Protein AF-X1GUX4-F1 (afdb_monomer_lite)

Sequence (163 aa):
MYIKELTLIINCQHIINDS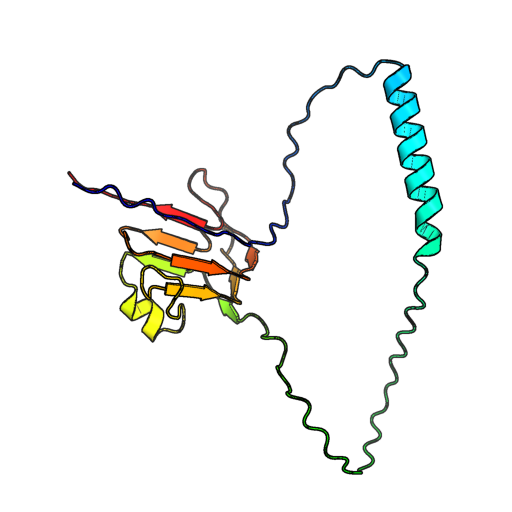FGETNMKSNATSKVIILIAFGILFALLPIISINLRVITSNSNQISDISDESNLDNKNPKISAVSRKIHIDNNWSAAKAAGICTGNGTYSEPYVIEDLVIDGGHSGSCILIENSTVFVKIENCTLVNSGSSSMDAGIKLSYAKDG

InterPro domains:
  IPR001611 Leucine-rich repeat [PS51450] (52-73)

Organism: NCBI:txid412755

pLDDT: mean 70.96, std 20.88, range [35.44, 95.81]

Structure (mmCIF, N/CA/C/O backbone):
data_AF-X1GUX4-F1
#
_entry.id   AF-X1GUX4-F1
#
loop_
_atom_site.group_PDB
_atom_site.id
_atom_site.type_symbol
_atom_site.label_atom_id
_atom_site.label_alt_id
_atom_site.label_comp_id
_atom_site.label_asym_id
_atom_site.label_entity_id
_atom_site.label_seq_id
_atom_site.pdbx_PDB_ins_code
_atom_site.Cartn_x
_atom_site.Cartn_y
_atom_site.Cartn_z
_atom_site.occupancy
_atom_site.B_iso_or_equiv
_atom_site.auth_seq_id
_atom_site.auth_comp_id
_atom_site.auth_asym_id
_atom_site.auth_atom_id
_atom_site.pdbx_PDB_model_num
ATOM 1 N N . MET A 1 1 ? -23.072 19.507 5.209 1.00 36.81 1 MET A N 1
ATOM 2 C CA . MET A 1 1 ? -22.305 18.782 4.174 1.00 36.81 1 MET A CA 1
ATOM 3 C C . MET A 1 1 ? -21.211 18.014 4.902 1.00 36.81 1 MET A C 1
ATOM 5 O O . MET A 1 1 ? -20.324 18.643 5.457 1.00 36.81 1 MET A O 1
ATOM 9 N N . TYR A 1 2 ? -21.384 16.701 5.077 1.00 35.44 2 TYR A N 1
ATOM 10 C CA . TYR A 1 2 ? -20.548 15.882 5.965 1.00 35.44 2 TYR A CA 1
ATOM 11 C C . TYR A 1 2 ? -19.174 15.624 5.336 1.00 35.44 2 TYR A C 1
ATOM 13 O O . TYR A 1 2 ? -19.088 14.984 4.291 1.00 35.44 2 TYR A O 1
ATOM 21 N N . ILE A 1 3 ? -18.113 16.100 5.987 1.00 38.28 3 ILE A N 1
ATOM 22 C CA . ILE A 1 3 ? -16.734 15.689 5.713 1.00 38.28 3 ILE A CA 1
ATOM 23 C C . ILE A 1 3 ? -16.572 14.312 6.370 1.00 38.28 3 ILE A C 1
ATOM 25 O O . ILE A 1 3 ? -16.546 14.216 7.594 1.00 38.28 3 ILE A O 1
ATOM 29 N N . LYS A 1 4 ? -16.573 13.236 5.576 1.00 36.88 4 LYS A N 1
ATOM 30 C CA . LYS A 1 4 ? -16.218 11.893 6.058 1.00 36.88 4 LYS A CA 1
ATOM 31 C C . LYS A 1 4 ? -14.705 11.744 5.958 1.00 36.88 4 LYS A C 1
ATOM 33 O O . LYS A 1 4 ? -14.152 11.855 4.868 1.00 36.88 4 LYS A O 1
ATOM 38 N N . GLU A 1 5 ? -14.063 11.540 7.101 1.00 37.09 5 GLU A N 1
ATOM 39 C CA . GLU A 1 5 ? -12.627 11.306 7.201 1.00 37.09 5 GLU A CA 1
ATOM 40 C C . GLU A 1 5 ? -12.214 10.010 6.493 1.00 37.09 5 GLU A C 1
ATOM 42 O O . GLU A 1 5 ? -12.870 8.974 6.617 1.00 37.09 5 GLU A O 1
ATOM 47 N N . LEU A 1 6 ? -11.117 10.082 5.738 1.00 37.88 6 LEU A N 1
ATOM 48 C CA . LEU A 1 6 ? -10.470 8.946 5.095 1.00 37.88 6 LEU A CA 1
ATOM 49 C C . LEU A 1 6 ? -9.502 8.316 6.110 1.00 37.88 6 LEU A C 1
ATOM 51 O O . LEU A 1 6 ? -8.402 8.821 6.317 1.00 37.88 6 LEU A O 1
ATOM 55 N N . THR A 1 7 ? -9.913 7.240 6.781 1.00 40.03 7 THR A N 1
ATOM 56 C CA . THR A 1 7 ? -9.057 6.524 7.742 1.00 40.03 7 THR A CA 1
ATOM 57 C C . THR A 1 7 ? -8.231 5.458 7.021 1.00 40.03 7 THR A C 1
ATOM 59 O O . THR A 1 7 ? -8.751 4.406 6.661 1.00 40.03 7 THR A O 1
ATOM 62 N N . LEU A 1 8 ? -6.939 5.717 6.812 1.00 43.03 8 LEU A N 1
ATOM 63 C CA . LEU A 1 8 ? -5.988 4.751 6.258 1.00 43.03 8 LEU A CA 1
ATOM 64 C C . LEU A 1 8 ? -5.308 3.982 7.405 1.00 43.03 8 LEU A C 1
ATOM 66 O O . LEU A 1 8 ? -4.600 4.579 8.213 1.00 43.03 8 LEU A O 1
ATOM 70 N N . ILE A 1 9 ? -5.508 2.664 7.478 1.00 45.44 9 ILE A N 1
ATOM 71 C CA . ILE A 1 9 ? -4.786 1.780 8.408 1.00 45.44 9 ILE A CA 1
ATOM 72 C C . ILE A 1 9 ? -3.614 1.175 7.632 1.00 45.44 9 ILE A C 1
ATOM 74 O O . ILE A 1 9 ? -3.797 0.236 6.863 1.00 45.44 9 ILE A O 1
ATOM 78 N N . ILE A 1 10 ? -2.419 1.751 7.784 1.00 47.22 10 ILE A N 1
ATOM 79 C CA . ILE A 1 10 ? -1.188 1.224 7.181 1.00 47.22 10 ILE A CA 1
ATOM 80 C C . ILE A 1 10 ? -0.549 0.259 8.182 1.00 47.22 10 ILE A C 1
ATOM 82 O O . ILE A 1 10 ? -0.003 0.698 9.191 1.00 47.22 10 ILE A O 1
ATOM 86 N N . ASN A 1 11 ? -0.568 -1.040 7.887 1.00 38.56 11 ASN A N 1
ATOM 87 C CA . ASN A 1 11 ? 0.268 -2.029 8.572 1.00 38.56 11 ASN A CA 1
ATOM 88 C C . ASN A 1 11 ? 1.350 -2.491 7.586 1.00 38.56 11 ASN A C 1
ATOM 90 O O . ASN A 1 11 ? 1.304 -3.581 7.024 1.00 38.56 11 ASN A O 1
ATOM 94 N N . CYS A 1 12 ? 2.262 -1.572 7.267 1.00 41.59 12 CYS A N 1
ATOM 95 C CA . CYS A 1 12 ? 3.356 -1.810 6.334 1.00 41.59 12 CYS A CA 1
ATOM 96 C C . CYS A 1 12 ? 4.626 -2.038 7.147 1.00 41.59 12 CYS A C 1
ATOM 98 O O . CYS A 1 12 ? 5.032 -1.174 7.929 1.00 41.59 12 CYS A O 1
ATOM 100 N N . GLN A 1 13 ? 5.248 -3.201 6.971 1.00 42.41 13 GLN A N 1
ATOM 101 C CA . GLN A 1 13 ? 6.550 -3.499 7.550 1.00 42.41 13 GLN A CA 1
ATOM 102 C C . GLN A 1 13 ? 7.591 -2.719 6.744 1.00 42.41 13 GLN A C 1
ATOM 104 O O . GLN A 1 13 ? 8.150 -3.186 5.756 1.00 42.41 13 GLN A O 1
ATOM 109 N N . HIS A 1 14 ? 7.747 -1.453 7.122 1.00 38.56 14 HIS A N 1
ATOM 110 C CA . HIS A 1 14 ? 8.669 -0.516 6.512 1.00 38.56 14 HIS A CA 1
ATOM 111 C C . HIS A 1 14 ? 10.091 -1.002 6.822 1.00 38.56 14 HIS A C 1
ATOM 113 O O . HIS A 1 14 ? 10.561 -0.888 7.953 1.00 38.56 14 HIS A O 1
ATOM 119 N N . ILE A 1 15 ? 10.782 -1.557 5.824 1.00 45.75 15 ILE A N 1
ATOM 120 C CA . ILE A 1 15 ? 12.244 -1.644 5.858 1.00 45.75 15 ILE A CA 1
ATOM 121 C C . ILE A 1 15 ? 12.726 -0.219 5.609 1.00 45.75 15 ILE A C 1
ATOM 123 O O . ILE A 1 15 ? 12.785 0.238 4.468 1.00 45.75 15 ILE A O 1
ATOM 127 N N . ILE A 1 16 ? 12.918 0.530 6.698 1.00 38.97 16 ILE A N 1
ATOM 128 C CA . ILE A 1 16 ? 13.416 1.902 6.638 1.00 38.97 16 ILE A CA 1
ATOM 129 C C . ILE A 1 16 ? 14.891 1.745 6.292 1.00 38.97 16 ILE A C 1
ATOM 131 O O . ILE A 1 16 ? 15.689 1.340 7.131 1.00 38.97 16 ILE A O 1
ATOM 135 N N . ASN A 1 17 ? 15.256 2.015 5.041 1.00 42.22 17 ASN A N 1
ATOM 136 C CA . ASN A 1 17 ? 16.628 2.397 4.748 1.00 42.22 17 ASN A CA 1
ATOM 137 C C . ASN A 1 17 ? 16.767 3.837 5.238 1.00 42.22 17 ASN A C 1
ATOM 139 O O . ASN A 1 17 ? 16.387 4.790 4.557 1.00 42.22 17 ASN A O 1
ATOM 143 N N . ASP A 1 18 ? 17.202 3.936 6.490 1.00 39.28 18 ASP A N 1
ATOM 144 C CA . ASP A 1 18 ? 17.375 5.150 7.269 1.00 39.28 18 ASP A CA 1
ATOM 145 C C . ASP A 1 18 ? 18.092 6.257 6.487 1.00 39.28 18 ASP A C 1
ATOM 147 O O . ASP A 1 18 ? 19.226 6.098 6.039 1.00 39.28 18 ASP A O 1
ATOM 151 N N . SER A 1 19 ? 17.477 7.438 6.441 1.00 41.16 19 SER A N 1
ATOM 152 C CA . SER A 1 19 ? 18.236 8.685 6.502 1.00 41.16 19 SER A CA 1
ATOM 153 C C . SER A 1 19 ? 18.014 9.260 7.893 1.00 41.16 19 SER A C 1
ATOM 155 O O . SER A 1 19 ? 17.167 10.131 8.095 1.00 41.16 19 SER A O 1
ATOM 157 N N . PHE A 1 20 ? 18.747 8.727 8.872 1.00 41.16 20 PHE A N 1
ATOM 158 C CA . PHE A 1 20 ? 18.839 9.314 10.204 1.00 41.16 20 PHE A CA 1
ATOM 159 C C . PHE A 1 20 ? 19.342 10.754 10.048 1.00 41.16 20 PHE A C 1
ATOM 161 O O . PHE A 1 20 ? 20.493 10.992 9.684 1.00 41.16 20 PHE A O 1
ATOM 168 N N . GLY A 1 21 ? 18.462 11.724 10.295 1.00 41.56 21 GLY A N 1
ATOM 169 C CA . GLY A 1 21 ? 18.870 13.102 10.514 1.00 41.56 21 GLY A CA 1
ATOM 170 C C . GLY A 1 21 ? 19.797 13.127 11.723 1.00 41.56 21 GLY A C 1
ATOM 171 O O . GLY A 1 21 ? 19.381 12.829 12.841 1.00 41.56 21 GLY A O 1
ATOM 172 N N . GLU A 1 22 ? 21.066 13.425 11.477 1.00 42.44 22 GLU A N 1
ATOM 173 C CA . GLU A 1 22 ? 22.128 13.455 12.472 1.00 42.44 22 GLU A CA 1
ATOM 174 C C . GLU A 1 22 ? 21.852 14.582 13.485 1.00 42.44 22 GLU A C 1
ATOM 176 O O . GLU A 1 22 ? 22.207 15.747 13.290 1.00 42.44 22 GLU A O 1
ATOM 181 N N . THR A 1 23 ? 21.167 14.273 14.590 1.00 53.47 23 THR A N 1
ATOM 182 C CA . THR A 1 23 ? 21.081 15.214 15.708 1.00 53.47 23 THR A CA 1
ATOM 183 C C . THR A 1 23 ? 22.430 15.219 16.414 1.00 53.47 23 THR A C 1
ATOM 185 O O . THR A 1 23 ? 22.765 14.279 17.135 1.00 53.47 23 THR A O 1
ATOM 188 N N . ASN A 1 24 ? 23.203 16.288 16.217 1.00 46.09 24 ASN A N 1
ATOM 189 C CA . ASN A 1 24 ? 24.441 16.565 16.943 1.00 46.09 24 ASN A CA 1
ATOM 190 C C . ASN A 1 24 ? 24.153 16.779 18.442 1.00 46.09 24 ASN A C 1
ATOM 192 O O . ASN A 1 24 ? 24.104 17.904 18.943 1.00 46.09 24 ASN A O 1
ATOM 196 N N . MET A 1 25 ? 23.951 15.691 19.185 1.00 54.66 25 MET A N 1
ATOM 197 C CA . MET A 1 25 ? 23.930 15.725 20.642 1.00 54.66 25 MET A CA 1
ATOM 198 C C . MET A 1 25 ? 25.350 15.977 21.138 1.00 54.66 25 MET A C 1
ATOM 200 O O . MET A 1 25 ? 26.240 15.134 21.029 1.00 54.66 25 MET A O 1
ATOM 204 N N . LYS A 1 26 ? 25.561 17.158 21.721 1.00 56.28 26 LYS A N 1
ATOM 205 C CA . LYS A 1 26 ? 26.810 17.528 22.386 1.00 56.28 26 LYS A CA 1
ATOM 206 C C . LYS A 1 26 ? 27.006 16.625 23.610 1.00 56.28 26 LYS A C 1
ATOM 208 O O . LYS A 1 26 ? 26.505 16.909 24.694 1.00 56.28 26 LYS A O 1
ATOM 213 N N . SER A 1 27 ? 27.704 15.506 23.426 1.00 58.19 27 SER A N 1
ATOM 214 C CA . SER A 1 27 ? 27.925 14.509 24.475 1.00 58.19 27 SER A CA 1
ATOM 215 C C . SER A 1 27 ? 28.780 15.100 25.602 1.00 58.19 27 SER A C 1
ATOM 217 O O . SER A 1 27 ? 29.956 15.414 25.394 1.00 58.19 27 SER A O 1
ATOM 219 N N . ASN A 1 28 ? 28.216 15.235 26.800 1.00 63.28 28 ASN A N 1
ATOM 220 C CA . ASN A 1 28 ? 28.995 15.434 28.022 1.00 63.28 28 ASN A CA 1
ATOM 221 C C . ASN A 1 28 ? 29.656 14.099 28.430 1.00 63.28 28 ASN A C 1
ATOM 223 O O . ASN A 1 28 ? 29.229 13.025 28.000 1.00 63.28 28 ASN A O 1
ATOM 227 N N . ALA A 1 29 ? 30.737 14.146 29.215 1.00 63.91 29 ALA A N 1
ATOM 228 C CA . ALA A 1 29 ? 31.516 12.949 29.560 1.00 63.91 29 ALA A CA 1
ATOM 229 C C . ALA A 1 29 ? 30.662 11.841 30.213 1.00 63.91 29 ALA A C 1
ATOM 231 O O . ALA A 1 29 ? 30.916 10.659 30.000 1.00 63.91 29 ALA A O 1
ATOM 232 N N . THR A 1 30 ? 29.600 12.219 30.925 1.00 66.75 30 THR A N 1
ATOM 233 C CA . THR A 1 30 ? 28.629 11.304 31.535 1.00 66.75 30 THR A CA 1
ATOM 234 C C . THR A 1 30 ? 27.776 10.558 30.502 1.00 66.75 30 THR A C 1
ATOM 236 O O . THR A 1 30 ? 27.568 9.358 30.657 1.00 66.75 30 THR A O 1
ATOM 239 N N . SER A 1 31 ? 27.364 11.200 29.401 1.00 64.56 31 SER A N 1
ATOM 240 C CA . SER A 1 31 ? 26.618 10.528 28.319 1.00 64.56 31 SER A CA 1
ATOM 241 C C . SER A 1 31 ? 27.463 9.489 27.578 1.00 64.56 31 SER A C 1
ATOM 243 O O . SER A 1 31 ? 26.953 8.436 27.206 1.00 64.56 31 SER A O 1
ATOM 245 N N . LYS A 1 32 ? 28.769 9.739 27.400 1.00 66.94 32 LYS A N 1
ATOM 246 C CA . LYS A 1 32 ? 29.676 8.776 26.745 1.00 66.94 32 LYS A CA 1
ATOM 247 C C . LYS A 1 32 ? 29.817 7.482 27.551 1.00 66.94 32 LYS A C 1
ATOM 249 O O . LYS A 1 32 ? 29.840 6.401 26.973 1.00 66.94 32 LYS A O 1
ATOM 254 N N . VAL A 1 33 ? 29.869 7.591 28.880 1.00 77.25 33 VAL A N 1
ATOM 255 C CA . VAL A 1 33 ? 29.965 6.431 29.780 1.00 77.25 33 VAL A CA 1
ATOM 256 C C . VAL A 1 33 ? 28.678 5.605 29.750 1.00 77.25 33 VAL A C 1
ATOM 258 O O . VAL A 1 33 ? 28.748 4.383 29.666 1.00 77.25 33 VAL A O 1
ATOM 261 N N . ILE A 1 34 ? 27.509 6.252 29.735 1.00 79.38 34 ILE A N 1
ATOM 262 C CA . ILE A 1 34 ? 26.213 5.556 29.656 1.00 79.38 34 ILE A CA 1
ATOM 263 C C . ILE A 1 34 ? 26.091 4.760 28.348 1.00 79.38 34 ILE A C 1
ATOM 265 O O . ILE A 1 34 ? 25.659 3.609 28.369 1.00 79.38 34 ILE A O 1
ATOM 269 N N . ILE A 1 35 ? 26.535 5.331 27.223 1.00 82.44 35 ILE A N 1
ATOM 270 C CA . ILE A 1 35 ? 26.528 4.652 25.918 1.00 82.44 35 ILE A CA 1
ATOM 271 C C . ILE A 1 35 ? 27.443 3.417 25.934 1.00 82.44 35 ILE A C 1
ATOM 273 O O . ILE A 1 35 ? 27.033 2.348 25.488 1.00 82.44 35 ILE A O 1
ATOM 277 N N . LEU A 1 36 ? 28.651 3.523 26.499 1.00 80.44 36 LEU A N 1
ATOM 278 C CA . LEU A 1 36 ? 29.580 2.390 26.603 1.00 80.44 36 LEU A CA 1
ATOM 279 C C . LEU A 1 36 ? 29.030 1.256 27.482 1.00 80.44 36 LEU A C 1
ATOM 281 O O . LEU A 1 36 ? 29.188 0.085 27.140 1.00 80.44 36 LEU A O 1
ATOM 285 N N . ILE A 1 37 ? 28.343 1.593 28.577 1.00 85.25 37 ILE A N 1
ATOM 286 C CA . ILE A 1 37 ? 27.684 0.606 29.444 1.00 85.25 37 ILE A CA 1
ATOM 287 C C . ILE A 1 37 ? 26.549 -0.101 28.689 1.00 85.25 37 ILE A C 1
ATOM 289 O O . ILE A 1 37 ? 26.453 -1.326 28.743 1.00 85.25 37 ILE A O 1
ATOM 293 N N . ALA A 1 38 ? 25.730 0.642 27.937 1.00 86.12 38 ALA A N 1
ATOM 294 C CA . ALA A 1 38 ? 24.638 0.070 27.149 1.00 86.12 38 ALA A CA 1
ATOM 295 C C . ALA A 1 38 ? 25.143 -0.905 26.067 1.00 86.12 38 ALA A C 1
ATOM 297 O O . ALA A 1 38 ? 24.611 -2.009 25.940 1.00 86.12 38 ALA A O 1
ATOM 298 N N . PHE A 1 39 ? 26.212 -0.550 25.342 1.00 83.19 39 PHE A N 1
ATOM 299 C CA . PHE A 1 39 ? 26.838 -1.447 24.361 1.00 83.19 39 PHE A CA 1
ATOM 300 C C . PHE A 1 39 ? 27.460 -2.692 25.007 1.00 83.19 39 PHE A C 1
ATOM 302 O O . PHE A 1 39 ? 27.363 -3.784 24.445 1.00 83.19 39 PHE A O 1
ATOM 309 N N . GLY A 1 40 ? 28.052 -2.559 26.199 1.00 84.31 40 GLY A N 1
ATOM 310 C CA . GLY A 1 40 ? 28.599 -3.693 26.947 1.00 84.31 40 GLY A CA 1
ATOM 311 C C . GLY A 1 40 ? 27.530 -4.707 27.360 1.00 84.31 40 GLY A C 1
ATOM 312 O O . GLY A 1 40 ? 27.730 -5.911 27.203 1.00 84.31 40 GLY A O 1
ATOM 313 N N . ILE A 1 41 ? 26.369 -4.231 27.823 1.00 84.25 41 ILE A N 1
ATOM 314 C CA . ILE A 1 41 ? 25.228 -5.091 28.179 1.00 84.25 41 ILE A CA 1
ATOM 315 C C . ILE A 1 41 ? 24.674 -5.796 26.936 1.00 84.25 41 ILE A C 1
ATOM 317 O O . ILE A 1 41 ? 24.427 -7.000 26.979 1.00 84.25 41 ILE A O 1
ATOM 321 N N . LEU A 1 42 ? 24.526 -5.076 25.819 1.00 81.69 42 LEU A N 1
ATOM 322 C CA . LEU A 1 42 ? 24.054 -5.652 24.560 1.00 81.69 42 LEU A CA 1
ATOM 323 C C . LEU A 1 42 ? 24.963 -6.799 24.098 1.00 81.69 42 LEU A C 1
ATOM 325 O O . LEU A 1 42 ? 24.467 -7.878 23.790 1.00 81.69 42 LEU A O 1
ATOM 329 N N . PHE A 1 43 ? 26.285 -6.597 24.117 1.00 78.81 43 PHE A N 1
ATOM 330 C CA . PHE A 1 43 ? 27.256 -7.607 23.689 1.00 78.81 43 PHE A CA 1
ATOM 331 C C . PHE A 1 43 ? 27.294 -8.831 24.618 1.00 78.81 43 PHE A C 1
ATOM 333 O O . PHE A 1 43 ? 27.438 -9.958 24.149 1.00 78.81 43 PHE A O 1
ATOM 340 N N . ALA A 1 44 ? 27.102 -8.631 25.926 1.00 77.31 44 ALA A N 1
ATOM 341 C CA . ALA A 1 44 ? 27.036 -9.718 26.903 1.00 77.31 44 ALA A CA 1
ATOM 342 C C . ALA A 1 44 ? 25.789 -10.612 26.743 1.00 77.31 44 ALA A C 1
ATOM 344 O O . ALA A 1 44 ? 25.824 -11.776 27.140 1.00 77.31 44 ALA A O 1
ATOM 345 N N . LEU A 1 45 ? 24.707 -10.099 26.145 1.00 69.12 45 LEU A N 1
ATOM 346 C CA . LEU A 1 45 ? 23.467 -10.848 25.902 1.00 69.12 45 LEU A CA 1
ATOM 347 C C . LEU A 1 45 ? 23.455 -11.606 24.560 1.00 69.12 45 LEU A C 1
ATOM 349 O O . LEU A 1 45 ? 22.670 -12.541 24.405 1.00 69.12 45 LEU A O 1
ATOM 353 N N . LEU A 1 46 ? 24.342 -11.271 23.614 1.00 68.50 46 LEU A N 1
ATOM 354 C CA . LEU A 1 46 ? 24.440 -11.945 22.309 1.00 68.50 46 LEU A CA 1
ATOM 355 C C . LEU A 1 46 ? 24.708 -13.465 22.379 1.00 68.50 46 LEU A C 1
ATOM 357 O O . LEU A 1 46 ? 24.052 -14.203 21.641 1.00 68.50 46 LEU A O 1
ATOM 361 N N . PRO A 1 47 ? 25.615 -13.992 23.229 1.00 67.44 47 PRO A N 1
ATOM 362 C CA . PRO A 1 47 ? 25.947 -15.419 23.201 1.00 67.44 47 PRO A CA 1
ATOM 363 C C . PRO A 1 47 ? 24.847 -16.342 23.760 1.00 67.44 47 PRO A C 1
ATOM 365 O O . PRO A 1 47 ? 24.906 -17.551 23.531 1.00 67.44 47 PRO A O 1
ATOM 368 N N . ILE A 1 48 ? 23.815 -15.804 24.426 1.00 63.62 48 ILE A N 1
ATOM 369 C CA . ILE A 1 48 ? 22.670 -16.580 24.946 1.00 63.62 48 ILE A CA 1
ATOM 370 C C . ILE A 1 48 ? 21.730 -17.026 23.800 1.00 63.62 48 ILE A C 1
ATOM 372 O O . ILE A 1 48 ? 20.974 -17.981 23.951 1.00 63.62 48 ILE A O 1
ATOM 376 N N . ILE A 1 49 ? 21.826 -16.408 22.614 1.00 62.38 49 ILE A N 1
ATOM 377 C CA . ILE A 1 49 ? 21.010 -16.716 21.418 1.00 62.38 49 ILE A CA 1
ATOM 378 C C . ILE A 1 49 ? 21.682 -17.770 20.511 1.00 62.38 49 ILE A C 1
ATOM 380 O O . ILE A 1 49 ? 21.429 -17.861 19.313 1.00 62.38 49 ILE A O 1
ATOM 384 N N . SER A 1 50 ? 22.517 -18.651 21.064 1.00 62.84 50 SER A N 1
ATOM 385 C CA . SER A 1 50 ? 23.009 -19.825 20.330 1.00 62.84 50 SER A CA 1
ATOM 386 C C . SER A 1 50 ? 21.913 -20.898 20.230 1.00 62.84 50 SER A C 1
ATOM 388 O O . SER A 1 50 ? 21.977 -21.977 20.816 1.00 62.84 50 SER A O 1
ATOM 390 N N . ILE A 1 51 ? 20.867 -20.593 19.459 1.00 59.38 51 ILE A N 1
ATOM 391 C CA . ILE A 1 51 ? 19.926 -21.594 18.970 1.00 59.38 51 ILE A CA 1
ATOM 392 C C . ILE A 1 51 ? 20.744 -22.508 18.059 1.00 59.38 51 ILE A C 1
ATOM 394 O O . ILE A 1 51 ? 21.346 -22.048 17.088 1.00 59.38 51 ILE A O 1
ATOM 398 N N . ASN A 1 52 ? 20.806 -23.795 18.396 1.00 58.03 52 ASN A N 1
ATOM 399 C CA . ASN A 1 52 ? 21.417 -24.827 17.567 1.00 58.03 52 ASN A CA 1
ATOM 400 C C . ASN A 1 52 ? 20.719 -24.871 16.198 1.00 58.03 52 ASN A C 1
ATOM 402 O O . ASN A 1 52 ? 19.778 -25.638 15.998 1.00 58.03 52 ASN A O 1
ATOM 406 N N . LEU A 1 53 ? 21.178 -24.064 15.241 1.00 53.75 53 LEU A N 1
ATOM 407 C CA . LEU A 1 53 ? 20.751 -24.158 13.854 1.00 53.75 53 LEU A CA 1
ATOM 408 C C . LEU A 1 53 ? 21.463 -25.356 13.221 1.00 53.75 53 LEU A C 1
ATOM 410 O O . LEU A 1 53 ? 22.448 -25.226 12.496 1.00 53.75 53 LEU A O 1
ATOM 414 N N . ARG A 1 54 ? 20.975 -26.559 13.525 1.00 43.53 54 ARG A N 1
ATOM 415 C CA . ARG A 1 54 ? 21.416 -27.771 12.843 1.00 43.53 54 ARG A CA 1
ATOM 416 C C . ARG A 1 54 ? 20.664 -27.868 11.516 1.00 43.53 54 ARG A C 1
ATOM 418 O O . ARG A 1 54 ? 19.687 -28.601 11.403 1.00 43.53 54 ARG A O 1
ATOM 425 N N . VAL A 1 55 ? 21.121 -27.123 10.507 1.00 49.00 55 VAL A N 1
ATOM 426 C CA . VAL A 1 55 ? 20.760 -27.403 9.110 1.00 49.00 55 VAL A CA 1
ATOM 427 C C . VAL A 1 55 ? 21.444 -28.714 8.735 1.00 49.00 55 VAL A C 1
ATOM 429 O O . VAL A 1 55 ? 22.581 -28.734 8.271 1.00 49.00 55 VAL A O 1
ATOM 432 N N . ILE A 1 56 ? 20.779 -29.839 8.990 1.00 49.81 56 ILE A N 1
ATOM 433 C CA . ILE A 1 56 ? 21.127 -31.079 8.307 1.00 49.81 56 ILE A CA 1
ATOM 434 C C . ILE A 1 56 ? 20.454 -30.982 6.946 1.00 49.81 56 ILE A C 1
ATOM 436 O O . ILE A 1 56 ? 19.297 -31.362 6.781 1.00 49.81 56 ILE A O 1
ATOM 440 N N . THR A 1 57 ? 21.174 -30.448 5.964 1.00 49.53 57 THR A N 1
ATOM 441 C CA . THR A 1 57 ? 20.854 -30.711 4.562 1.00 49.53 57 THR A CA 1
ATOM 442 C C . THR A 1 57 ? 21.143 -32.190 4.313 1.00 49.53 57 THR A C 1
ATOM 444 O O . THR A 1 57 ? 22.209 -32.558 3.824 1.00 49.53 57 THR A O 1
ATOM 447 N N . SER A 1 58 ? 20.224 -33.063 4.719 1.00 39.25 58 SER A N 1
ATOM 448 C CA . SER A 1 58 ? 20.230 -34.448 4.270 1.00 39.25 58 SER A CA 1
ATOM 449 C C . SER A 1 58 ? 19.693 -34.451 2.849 1.00 39.25 58 SER A C 1
ATOM 451 O O . SER A 1 58 ? 18.484 -34.430 2.632 1.00 39.25 58 SER A O 1
ATOM 453 N N . ASN A 1 59 ? 20.602 -34.502 1.876 1.00 53.03 59 ASN A N 1
ATOM 454 C CA . ASN A 1 59 ? 20.293 -35.139 0.604 1.00 53.03 59 ASN A CA 1
ATOM 455 C C . ASN A 1 59 ? 19.825 -36.562 0.916 1.00 53.03 59 ASN A C 1
ATOM 457 O O . ASN A 1 59 ? 20.629 -37.445 1.199 1.00 53.03 59 ASN A O 1
ATOM 461 N N . SER A 1 60 ? 18.516 -36.761 0.894 1.00 40.53 60 SER A N 1
ATOM 462 C CA . SER A 1 60 ? 17.887 -38.068 0.975 1.00 40.53 60 SER A CA 1
ATOM 463 C C . SER A 1 60 ? 16.815 -38.115 -0.099 1.00 40.53 60 SER A C 1
ATOM 465 O O . SER A 1 60 ? 15.622 -38.010 0.174 1.00 40.53 60 SER A O 1
ATOM 467 N N . ASN A 1 61 ? 17.255 -38.301 -1.343 1.00 54.06 61 ASN A N 1
ATOM 468 C CA . ASN A 1 61 ? 16.408 -38.918 -2.354 1.00 54.06 61 ASN A CA 1
ATOM 469 C C . ASN A 1 61 ? 16.296 -40.401 -1.990 1.00 54.06 61 ASN A C 1
ATOM 471 O O . ASN A 1 61 ? 16.925 -41.255 -2.608 1.00 54.06 61 ASN A O 1
ATOM 475 N N . GLN A 1 62 ? 15.529 -40.699 -0.948 1.00 48.44 62 GLN A N 1
ATOM 476 C CA . GLN A 1 62 ? 15.022 -42.036 -0.717 1.00 48.44 62 GLN A CA 1
ATOM 477 C C . GLN A 1 62 ? 13.536 -41.900 -0.429 1.00 48.44 62 GLN A C 1
ATOM 479 O O . GLN A 1 62 ? 13.090 -41.704 0.696 1.00 48.44 62 GLN A O 1
ATOM 484 N N . ILE A 1 63 ? 12.796 -41.924 -1.533 1.00 48.69 63 ILE A N 1
ATOM 485 C CA . ILE A 1 63 ? 11.385 -42.270 -1.572 1.00 48.69 63 ILE A CA 1
ATOM 486 C C . ILE A 1 63 ? 11.236 -43.622 -0.870 1.00 48.69 63 ILE A C 1
ATOM 488 O O . ILE A 1 63 ? 11.836 -44.612 -1.292 1.00 48.69 63 ILE A O 1
ATOM 492 N N . SER A 1 64 ? 10.432 -43.652 0.182 1.00 42.25 64 SER A N 1
ATOM 493 C CA . SER A 1 64 ? 9.765 -44.861 0.644 1.00 42.25 64 SER A CA 1
ATOM 494 C C . SER A 1 64 ? 8.400 -44.450 1.165 1.00 42.25 64 SER A C 1
ATOM 496 O O . SER A 1 64 ? 8.301 -43.678 2.120 1.00 42.25 64 SER A O 1
ATOM 498 N N . ASP A 1 65 ? 7.381 -44.929 0.465 1.00 47.34 65 ASP A N 1
ATOM 499 C CA . ASP A 1 65 ? 5.967 -44.810 0.784 1.00 47.34 65 ASP A CA 1
ATOM 500 C C . ASP A 1 65 ? 5.679 -45.107 2.261 1.00 47.34 65 ASP A C 1
ATOM 502 O O . ASP A 1 65 ? 6.289 -46.011 2.827 1.00 47.34 65 ASP A O 1
ATOM 506 N N . ILE A 1 66 ? 4.730 -44.378 2.855 1.00 38.41 66 ILE A N 1
ATOM 507 C CA . ILE A 1 66 ? 3.588 -44.908 3.619 1.00 38.41 66 ILE A CA 1
ATOM 508 C C . ILE A 1 66 ? 2.727 -43.719 4.075 1.00 38.41 66 ILE A C 1
ATOM 510 O O . ILE A 1 66 ? 3.197 -42.736 4.640 1.00 38.41 66 ILE A O 1
ATOM 514 N N . SER A 1 67 ? 1.449 -43.837 3.742 1.00 54.06 67 SER A N 1
ATOM 515 C CA . SER A 1 67 ? 0.324 -42.971 4.064 1.00 54.06 67 SER A CA 1
ATOM 516 C C . SER A 1 67 ? 0.102 -42.823 5.568 1.00 54.06 67 SER A C 1
ATOM 518 O O . SER A 1 67 ? -0.186 -43.821 6.220 1.00 54.06 67 SER A O 1
ATOM 520 N N . ASP A 1 68 ? 0.097 -41.586 6.062 1.00 43.31 68 ASP A N 1
ATOM 521 C CA . ASP A 1 68 ? -0.677 -41.216 7.244 1.00 43.31 68 ASP A CA 1
ATOM 522 C C . ASP A 1 68 ? -1.376 -39.879 6.989 1.00 43.31 68 ASP A C 1
ATOM 524 O O . ASP A 1 68 ? -0.773 -38.828 6.758 1.00 43.31 68 ASP A O 1
ATOM 528 N N . GLU A 1 69 ? -2.697 -39.977 6.971 1.00 52.59 69 GLU A N 1
ATOM 529 C CA . GLU A 1 69 ? -3.658 -38.909 6.796 1.00 52.59 69 GLU A CA 1
ATOM 530 C C . GLU A 1 69 ? -3.580 -37.954 7.992 1.00 52.59 69 GLU A C 1
ATOM 532 O O . GLU A 1 69 ? -4.198 -38.151 9.035 1.00 52.59 69 GLU A O 1
ATOM 537 N N . SER A 1 70 ? -2.809 -36.883 7.838 1.00 45.50 70 SER A N 1
ATOM 538 C CA . SER A 1 70 ? -3.053 -35.653 8.577 1.00 45.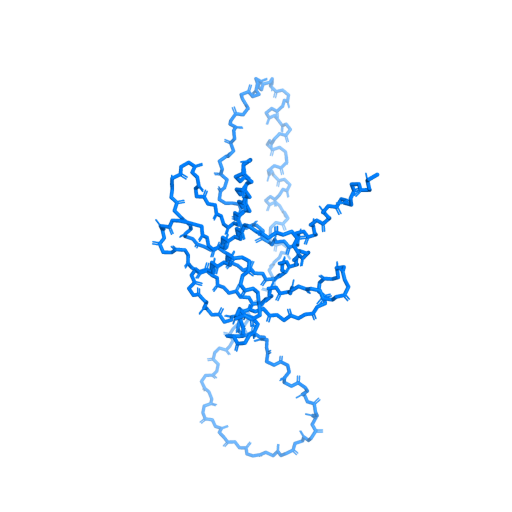50 70 SER A CA 1
ATOM 539 C C . SER A 1 70 ? -3.333 -34.572 7.550 1.00 45.50 70 SER A C 1
ATOM 541 O O . SER A 1 70 ? -2.500 -34.270 6.696 1.00 45.50 70 SER A O 1
ATOM 543 N N . ASN A 1 71 ? -4.552 -34.036 7.600 1.00 50.66 71 ASN A N 1
ATOM 544 C CA . ASN A 1 71 ? -4.931 -32.809 6.917 1.00 50.66 71 ASN A CA 1
ATOM 545 C C . ASN A 1 71 ? -4.035 -31.682 7.442 1.00 50.66 71 ASN A C 1
ATOM 547 O O . ASN A 1 71 ? -4.396 -30.934 8.347 1.00 50.66 71 ASN A O 1
ATOM 551 N N . LEU A 1 72 ? -2.828 -31.589 6.896 1.00 43.75 72 LEU A N 1
ATOM 552 C CA . LEU A 1 72 ? -2.105 -30.344 6.842 1.00 43.75 72 LEU A CA 1
ATOM 553 C C . LEU A 1 72 ? -2.843 -29.548 5.784 1.00 43.75 72 LEU A C 1
ATOM 555 O O . LEU A 1 72 ? -2.658 -29.774 4.587 1.00 43.75 72 LEU A O 1
ATOM 559 N N . ASP A 1 73 ? -3.702 -28.640 6.242 1.00 46.34 73 ASP A N 1
ATOM 560 C CA . ASP A 1 73 ? -4.026 -27.445 5.487 1.00 46.34 73 ASP A CA 1
ATOM 561 C C . ASP A 1 73 ? -2.691 -26.853 5.041 1.00 46.34 73 ASP A C 1
ATOM 563 O O . ASP A 1 73 ? -2.024 -26.107 5.762 1.00 46.34 73 ASP A O 1
ATOM 567 N N . ASN A 1 74 ? -2.271 -27.240 3.840 1.00 47.97 74 ASN A N 1
ATOM 568 C CA . ASN A 1 74 ? -1.239 -26.589 3.076 1.00 47.97 74 ASN A CA 1
ATOM 569 C C . ASN A 1 74 ? -1.822 -25.235 2.682 1.00 47.97 74 ASN A C 1
ATOM 571 O O . ASN A 1 74 ? -2.122 -24.963 1.519 1.00 47.97 74 ASN A O 1
ATOM 575 N N . LYS A 1 75 ? -1.996 -24.360 3.675 1.00 48.22 75 LYS A N 1
ATOM 576 C CA . LYS A 1 75 ? -1.929 -22.934 3.457 1.00 48.22 75 LYS A CA 1
ATOM 577 C C . LYS A 1 75 ? -0.476 -22.696 3.091 1.00 48.22 75 LYS A C 1
ATOM 579 O O . LYS A 1 75 ?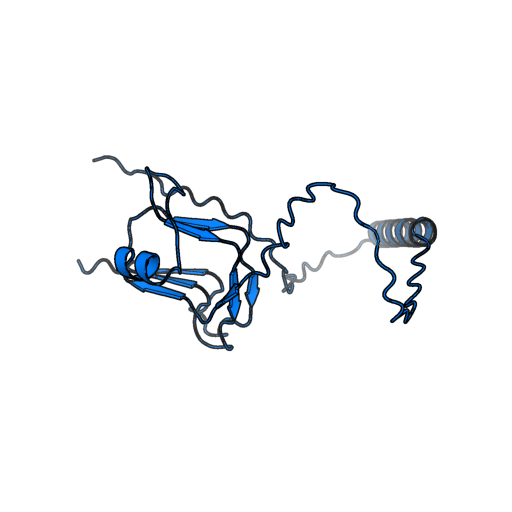 0.337 -22.330 3.936 1.00 48.22 75 LYS A O 1
ATOM 584 N N . ASN A 1 76 ? -0.170 -22.983 1.826 1.00 50.88 76 ASN A N 1
ATOM 585 C CA . ASN A 1 76 ? 1.011 -22.503 1.148 1.00 50.88 76 ASN A CA 1
ATOM 586 C C . ASN A 1 76 ? 1.204 -21.075 1.664 1.00 50.88 76 ASN A C 1
ATOM 588 O O . ASN A 1 76 ? 0.246 -20.295 1.540 1.00 50.88 76 ASN A O 1
ATOM 592 N N . PRO A 1 77 ? 2.319 -20.735 2.339 1.00 49.19 77 PRO A N 1
ATOM 593 C CA . PRO A 1 77 ? 2.555 -19.346 2.687 1.00 49.19 77 PRO A CA 1
ATOM 594 C C . PRO A 1 77 ? 2.430 -18.614 1.359 1.00 49.19 77 PRO A C 1
ATOM 596 O O . PRO A 1 77 ? 3.165 -18.953 0.433 1.00 49.19 77 PRO A O 1
ATOM 599 N N . LYS A 1 78 ? 1.392 -17.773 1.210 1.00 49.91 78 LYS A N 1
ATOM 600 C CA . LYS A 1 78 ? 1.098 -17.071 -0.042 1.00 49.91 78 LYS A CA 1
ATOM 601 C C . LYS A 1 78 ? 2.430 -16.465 -0.467 1.00 49.91 78 LYS A C 1
ATOM 603 O O . LYS A 1 78 ? 2.914 -15.549 0.189 1.00 49.91 78 LYS A O 1
ATOM 608 N N . ILE A 1 79 ? 3.066 -17.038 -1.487 1.00 50.91 79 ILE A N 1
ATOM 609 C CA . ILE A 1 79 ? 4.230 -16.419 -2.100 1.00 50.91 79 ILE A CA 1
ATOM 610 C C . ILE A 1 79 ? 3.636 -15.162 -2.700 1.00 50.91 79 ILE A C 1
ATOM 612 O O . ILE A 1 79 ? 2.860 -15.252 -3.653 1.00 50.91 79 ILE A O 1
ATOM 616 N N . SER A 1 80 ? 3.882 -14.030 -2.044 1.00 59.00 80 SER A N 1
ATOM 617 C CA . SER A 1 80 ? 3.326 -12.752 -2.446 1.00 59.00 80 SER A CA 1
ATOM 618 C C . SER A 1 80 ? 3.621 -12.557 -3.926 1.00 59.00 80 SER A C 1
ATOM 620 O O . SER A 1 80 ? 4.779 -12.640 -4.347 1.00 59.00 80 SER A O 1
ATOM 622 N N . ALA A 1 81 ? 2.576 -12.396 -4.736 1.00 66.25 81 ALA A N 1
ATOM 623 C CA . ALA A 1 81 ? 2.751 -12.309 -6.176 1.00 66.25 81 ALA A CA 1
ATOM 624 C C . ALA A 1 81 ? 3.628 -11.087 -6.481 1.00 66.25 81 ALA A C 1
ATOM 626 O O . ALA A 1 81 ? 3.356 -9.985 -5.996 1.00 66.25 81 ALA A O 1
ATOM 627 N N . VAL A 1 82 ? 4.704 -11.284 -7.251 1.00 62.00 82 VAL A N 1
ATOM 628 C CA . VAL A 1 82 ? 5.542 -10.168 -7.696 1.00 62.00 82 VAL A CA 1
ATOM 629 C C . VAL A 1 82 ? 4.773 -9.423 -8.781 1.00 62.00 82 VAL A C 1
ATOM 631 O O . VAL A 1 82 ? 4.581 -9.935 -9.884 1.00 62.00 82 VAL A O 1
ATOM 634 N N . SER A 1 83 ? 4.312 -8.221 -8.459 1.00 72.81 83 SER A N 1
ATOM 635 C CA . SER A 1 83 ? 3.578 -7.349 -9.366 1.00 72.81 83 SER A CA 1
ATOM 636 C C . SER A 1 83 ? 4.477 -6.230 -9.885 1.00 72.81 83 SER A C 1
ATOM 638 O O . SER A 1 83 ? 5.348 -5.709 -9.187 1.00 72.81 83 SER A O 1
ATOM 640 N N . ARG A 1 84 ? 4.220 -5.811 -11.128 1.00 84.75 84 ARG A N 1
ATOM 641 C CA . ARG A 1 84 ? 4.685 -4.510 -11.625 1.00 84.75 84 ARG A CA 1
ATOM 642 C C . ARG A 1 84 ? 3.975 -3.387 -10.860 1.00 84.75 84 ARG A C 1
ATOM 644 O O . ARG A 1 84 ? 3.000 -3.640 -10.148 1.00 84.75 84 ARG A O 1
ATOM 651 N N . LYS A 1 85 ? 4.443 -2.151 -11.057 1.00 91.94 85 LYS A N 1
ATOM 652 C CA . LYS A 1 85 ? 3.776 -0.934 -10.573 1.00 91.94 85 LYS A CA 1
ATOM 653 C C . LYS A 1 85 ? 2.264 -0.986 -10.781 1.00 91.94 85 LYS A C 1
ATOM 655 O O . LYS A 1 85 ? 1.794 -1.344 -11.861 1.00 91.94 85 LYS A O 1
ATOM 660 N N . ILE A 1 86 ? 1.532 -0.578 -9.755 1.00 94.06 86 ILE A N 1
ATOM 661 C CA . ILE A 1 86 ? 0.078 -0.476 -9.768 1.00 94.06 86 ILE A CA 1
ATOM 662 C C . ILE A 1 86 ? -0.288 0.988 -9.980 1.00 94.06 86 ILE A C 1
ATOM 664 O O . ILE A 1 86 ? 0.151 1.858 -9.231 1.00 94.06 86 ILE A O 1
ATOM 668 N N . HIS A 1 87 ? -1.121 1.249 -10.982 1.00 94.94 87 HIS A N 1
ATOM 669 C CA . HIS A 1 87 ? -1.711 2.562 -11.220 1.00 94.94 87 HIS A CA 1
ATOM 670 C C . HIS A 1 87 ? -3.225 2.421 -11.300 1.00 94.94 87 HIS A C 1
ATOM 672 O O . HIS A 1 87 ? -3.739 1.653 -12.114 1.00 94.94 87 HIS A O 1
ATOM 678 N N . ILE A 1 88 ? -3.924 3.132 -10.421 1.00 94.00 88 ILE A N 1
ATOM 679 C CA . ILE A 1 88 ? -5.380 3.157 -10.348 1.00 94.00 88 ILE A CA 1
ATOM 680 C C . ILE A 1 88 ? -5.830 4.602 -10.515 1.00 94.00 88 ILE A C 1
ATOM 682 O O . ILE A 1 88 ? -5.665 5.403 -9.603 1.00 94.00 88 ILE A O 1
ATOM 686 N N . ASP A 1 89 ? -6.424 4.918 -11.659 1.00 94.44 89 ASP A N 1
ATOM 687 C CA . ASP A 1 89 ? -7.010 6.229 -11.954 1.00 94.44 89 ASP A CA 1
ATOM 688 C C . ASP A 1 89 ? -8.535 6.103 -11.938 1.00 94.44 89 ASP A C 1
ATOM 690 O O . ASP A 1 89 ? -9.180 5.902 -12.968 1.00 94.44 89 ASP A O 1
ATOM 694 N N . ASN A 1 90 ? -9.094 6.042 -10.726 1.00 92.44 90 ASN A N 1
ATOM 695 C CA . ASN A 1 90 ? -10.512 5.778 -10.443 1.00 92.44 90 ASN A CA 1
ATOM 696 C C . ASN A 1 90 ? -11.143 4.564 -11.185 1.00 92.44 90 ASN A C 1
ATOM 698 O O . ASN A 1 90 ? -12.361 4.387 -11.204 1.00 92.44 90 ASN A O 1
ATOM 702 N N . ASN A 1 91 ? -10.337 3.678 -11.770 1.00 94.12 91 ASN A N 1
ATOM 703 C CA . ASN A 1 91 ? -10.745 2.555 -12.621 1.00 94.12 91 ASN A CA 1
ATOM 704 C C . ASN A 1 91 ? -10.811 1.232 -11.838 1.00 94.12 91 ASN A C 1
ATOM 706 O O . ASN A 1 91 ? -10.443 0.159 -12.323 1.00 94.12 91 ASN A O 1
ATOM 710 N N . TRP A 1 92 ? -11.306 1.299 -10.605 1.00 92.81 92 TRP A N 1
ATOM 711 C CA . TRP A 1 92 ? -11.222 0.207 -9.640 1.00 92.81 92 TRP A CA 1
ATOM 712 C C . TRP A 1 92 ? -11.888 -1.104 -10.072 1.00 92.81 92 TRP A C 1
ATOM 714 O O . TRP A 1 92 ? -11.397 -2.182 -9.744 1.00 92.81 92 TRP A O 1
ATOM 724 N N . SER A 1 93 ? -12.983 -1.042 -10.833 1.00 92.56 93 SER A N 1
ATOM 725 C CA . SER A 1 93 ? -13.634 -2.249 -11.355 1.00 92.56 93 SER A CA 1
ATOM 726 C C . SER A 1 93 ? -12.721 -3.025 -12.309 1.00 92.56 93 SER A C 1
ATOM 728 O O . SER A 1 93 ? -12.725 -4.254 -12.282 1.00 92.56 93 SER A O 1
ATOM 730 N N . ALA A 1 94 ? -11.899 -2.324 -13.099 1.00 91.81 94 ALA A N 1
ATOM 731 C CA . ALA A 1 94 ? -10.899 -2.948 -13.961 1.00 91.81 94 ALA A CA 1
ATOM 732 C C . ALA A 1 94 ? -9.746 -3.534 -13.137 1.00 91.81 94 ALA A C 1
ATOM 734 O O . ALA A 1 94 ? -9.331 -4.661 -13.393 1.00 91.81 94 ALA A O 1
ATOM 735 N N . ALA A 1 95 ? -9.287 -2.822 -12.102 1.00 91.56 95 ALA A N 1
ATOM 736 C CA . ALA A 1 95 ? -8.272 -3.336 -11.181 1.00 91.56 95 ALA A CA 1
ATOM 737 C C . ALA A 1 95 ? -8.734 -4.631 -10.483 1.00 91.56 95 ALA A C 1
ATOM 739 O O . ALA A 1 95 ? -7.980 -5.602 -10.410 1.00 91.56 95 ALA A O 1
ATOM 740 N N . LYS A 1 96 ? -10.001 -4.691 -10.056 1.00 90.62 96 LYS A N 1
ATOM 741 C CA . LYS A 1 96 ? -10.601 -5.896 -9.467 1.00 90.62 96 LYS A CA 1
ATOM 742 C C . LYS A 1 96 ? -10.729 -7.037 -10.476 1.00 90.62 96 LYS A C 1
ATOM 744 O O . LYS A 1 96 ? -10.397 -8.171 -10.149 1.00 90.62 96 LYS A O 1
ATOM 749 N N . ALA A 1 97 ? -11.159 -6.751 -11.706 1.00 88.88 97 ALA A N 1
ATOM 750 C CA . ALA A 1 97 ? -11.234 -7.754 -12.772 1.00 88.88 97 ALA A CA 1
ATOM 751 C C . ALA A 1 97 ? -9.850 -8.306 -13.167 1.00 88.88 97 ALA A C 1
ATOM 753 O O . ALA A 1 97 ? -9.735 -9.477 -13.517 1.00 88.88 97 ALA A O 1
ATOM 754 N N . ALA A 1 98 ? -8.804 -7.483 -13.063 1.00 87.00 98 ALA A N 1
ATOM 755 C CA . ALA A 1 98 ? -7.414 -7.874 -13.284 1.00 87.00 98 ALA A CA 1
ATOM 756 C C . ALA A 1 98 ? -6.784 -8.625 -12.093 1.00 87.00 98 ALA A C 1
ATOM 758 O O . ALA A 1 98 ? -5.623 -9.019 -12.173 1.00 87.00 98 ALA A O 1
ATOM 759 N N . GLY A 1 99 ? -7.516 -8.809 -10.988 1.00 89.19 99 GLY A N 1
ATOM 760 C CA . GLY A 1 99 ? -7.015 -9.476 -9.784 1.00 89.19 99 GLY A CA 1
ATOM 761 C C . GLY A 1 99 ? -6.008 -8.654 -8.974 1.00 89.19 99 GLY A C 1
ATOM 762 O O . GLY A 1 99 ? -5.337 -9.210 -8.113 1.00 89.19 99 GLY A O 1
ATOM 763 N N . ILE A 1 100 ? -5.896 -7.346 -9.230 1.00 90.50 100 ILE A N 1
ATOM 764 C CA . ILE A 1 100 ? -4.985 -6.440 -8.505 1.00 90.50 100 ILE A CA 1
ATOM 765 C C . ILE A 1 100 ? -5.508 -6.157 -7.094 1.00 90.50 100 ILE A C 1
ATOM 767 O O . ILE A 1 100 ? -4.734 -5.963 -6.159 1.00 90.50 100 ILE A O 1
ATOM 771 N N . CYS A 1 101 ? -6.830 -6.103 -6.944 1.00 92.88 101 CYS A N 1
ATOM 772 C CA . CYS A 1 101 ? -7.474 -5.828 -5.673 1.00 92.88 101 CYS A CA 1
ATOM 773 C C . CYS A 1 101 ? -8.736 -6.667 -5.474 1.00 92.88 101 CYS A C 1
ATOM 775 O O . CYS A 1 101 ? -9.400 -7.087 -6.424 1.00 92.88 101 CYS A O 1
ATOM 777 N N . THR A 1 102 ? -9.077 -6.892 -4.212 1.00 92.31 102 THR A N 1
ATOM 778 C CA . THR A 1 102 ? -10.308 -7.563 -3.785 1.00 92.31 102 THR A CA 1
ATOM 779 C C . THR A 1 102 ? -11.242 -6.552 -3.120 1.00 92.31 102 THR A C 1
ATOM 781 O O . THR A 1 102 ? -11.129 -5.355 -3.379 1.00 92.31 102 THR A O 1
ATOM 784 N N . GLY A 1 103 ? -12.217 -7.001 -2.325 1.00 79.62 103 GLY A N 1
ATOM 785 C CA . GLY A 1 103 ? -13.187 -6.128 -1.668 1.00 79.62 103 GLY A CA 1
ATOM 786 C C . GLY A 1 103 ? -13.405 -6.461 -0.197 1.00 79.62 103 GLY A C 1
ATOM 787 O O . GLY A 1 103 ? -13.402 -7.627 0.189 1.00 79.62 103 GLY A O 1
ATOM 788 N N . ASN A 1 104 ? -13.681 -5.379 0.535 1.00 67.62 104 ASN A N 1
ATOM 789 C CA . ASN A 1 104 ? -13.996 -5.183 1.948 1.00 67.62 104 ASN A CA 1
ATOM 790 C C . ASN A 1 104 ? -12.903 -4.695 2.909 1.00 67.62 104 ASN A C 1
ATOM 792 O O . ASN A 1 104 ? -12.965 -4.876 4.126 1.00 67.62 104 ASN A O 1
ATOM 796 N N . GLY A 1 105 ? -11.993 -3.886 2.378 1.00 66.75 105 GLY A N 1
ATOM 797 C CA . GLY A 1 105 ? -11.398 -2.809 3.155 1.00 66.75 105 GLY A CA 1
ATOM 798 C C . GLY A 1 105 ? -12.435 -1.702 3.265 1.00 66.75 105 GLY A C 1
ATOM 799 O O . GLY A 1 105 ? -12.439 -0.841 2.411 1.00 66.75 105 GLY A O 1
ATOM 800 N N . THR A 1 106 ? -13.359 -1.791 4.229 1.00 77.62 106 THR A N 1
ATOM 801 C CA . THR A 1 106 ? -14.633 -1.036 4.358 1.00 77.62 106 THR A CA 1
ATOM 802 C C . THR A 1 106 ? -14.482 0.492 4.281 1.00 77.62 106 THR A C 1
ATOM 804 O O . THR A 1 106 ? -13.723 1.062 5.047 1.00 77.62 106 THR A O 1
ATOM 807 N N . TYR A 1 107 ? -15.259 1.220 3.478 1.00 75.81 107 TYR A N 1
ATOM 808 C CA . TYR A 1 107 ? -16.571 1.735 3.910 1.00 75.81 107 TYR A CA 1
ATOM 809 C C . TYR A 1 107 ? -17.570 1.702 2.724 1.00 75.81 107 TYR A C 1
ATOM 811 O O . TYR A 1 107 ? -17.639 2.661 1.967 1.00 75.81 107 TYR A O 1
ATOM 819 N N . SER A 1 108 ? -18.364 0.678 2.395 1.00 72.38 108 SER A N 1
ATOM 820 C CA . SER A 1 108 ? -18.645 -0.675 2.902 1.00 72.38 108 SER A CA 1
ATOM 821 C C . SER A 1 108 ? -19.002 -1.573 1.689 1.00 72.38 108 SER A C 1
ATOM 823 O O . SER A 1 108 ? -20.165 -1.871 1.463 1.00 72.38 108 SER A O 1
ATOM 825 N N . GLU A 1 109 ? -18.136 -1.854 0.721 1.00 69.19 109 GLU A N 1
ATOM 826 C CA . GLU A 1 109 ? -17.071 -2.849 0.859 1.00 69.19 109 GLU A CA 1
ATOM 827 C C . GLU A 1 109 ? -15.955 -2.641 -0.189 1.00 69.19 109 GLU A C 1
ATOM 829 O O . GLU A 1 109 ? -15.855 -3.385 -1.170 1.00 69.19 109 GLU A O 1
ATOM 834 N N . PRO A 1 110 ? -15.130 -1.596 -0.063 1.00 80.06 110 PRO A N 1
ATOM 835 C CA . PRO A 1 110 ? -14.206 -1.219 -1.111 1.00 80.06 110 PRO A CA 1
ATOM 836 C C . PRO A 1 110 ? -12.839 -1.899 -0.959 1.00 80.06 110 PRO A C 1
ATOM 838 O O . PRO A 1 110 ? -12.697 -2.907 -0.265 1.00 80.06 110 PRO A O 1
ATOM 841 N N . TYR A 1 111 ? -11.869 -1.452 -1.752 1.00 92.38 111 TYR A N 1
ATOM 842 C CA . TYR A 1 111 ? -10.852 -2.342 -2.296 1.00 92.38 111 TYR A CA 1
ATOM 843 C C . TYR A 1 111 ? -9.720 -2.668 -1.318 1.00 92.38 111 TYR A C 1
ATOM 845 O O . TYR A 1 111 ? -9.265 -1.805 -0.566 1.00 92.38 111 TYR A O 1
ATOM 853 N N . VAL A 1 112 ? -9.244 -3.914 -1.366 1.00 94.25 112 VAL A N 1
ATOM 854 C CA . VAL A 1 112 ? -8.050 -4.365 -0.634 1.00 94.25 112 VAL A CA 1
ATOM 855 C C . VAL A 1 112 ? -6.963 -4.723 -1.634 1.00 94.25 112 VAL A C 1
ATOM 857 O O . VAL A 1 112 ? -7.201 -5.516 -2.543 1.00 94.25 112 VAL A O 1
ATOM 860 N N . ILE A 1 113 ? -5.784 -4.137 -1.470 1.00 93.25 113 ILE A N 1
ATOM 861 C CA . ILE A 1 113 ? -4.550 -4.570 -2.125 1.00 93.25 113 ILE A CA 1
ATOM 862 C C . ILE A 1 113 ? -3.733 -5.274 -1.042 1.00 93.25 113 ILE A C 1
ATOM 864 O O . ILE A 1 113 ? -3.348 -4.636 -0.061 1.00 93.25 113 ILE A O 1
ATOM 868 N N . GLU A 1 114 ? -3.518 -6.581 -1.183 1.00 92.06 114 GLU A N 1
ATOM 869 C CA . GLU A 1 114 ? -2.861 -7.383 -0.149 1.00 92.06 114 GLU A CA 1
ATOM 870 C C . GLU A 1 114 ? -1.926 -8.459 -0.692 1.00 92.06 114 GLU A C 1
ATOM 872 O O . GLU A 1 114 ? -2.117 -8.959 -1.798 1.00 92.06 114 GLU A O 1
ATOM 877 N N . ASP A 1 115 ? -0.939 -8.833 0.127 1.00 89.12 115 ASP A N 1
ATOM 878 C CA . ASP A 1 115 ? -0.017 -9.948 -0.115 1.00 89.12 115 ASP A CA 1
ATOM 879 C C . ASP A 1 115 ? 0.733 -9.844 -1.464 1.00 89.12 115 ASP A C 1
ATOM 881 O O . ASP A 1 115 ? 0.880 -10.827 -2.196 1.00 89.12 115 ASP A O 1
ATOM 885 N N . LEU A 1 116 ? 1.217 -8.643 -1.811 1.00 87.88 116 LEU A N 1
ATOM 886 C CA . LEU A 1 116 ? 1.975 -8.380 -3.043 1.00 87.88 116 LEU A CA 1
ATOM 887 C C . LEU A 1 116 ? 3.409 -7.926 -2.757 1.00 87.88 116 LEU A C 1
ATOM 889 O O . LEU A 1 116 ? 3.660 -7.153 -1.832 1.00 87.88 116 LEU A O 1
ATOM 893 N N . VAL A 1 117 ? 4.346 -8.336 -3.614 1.00 89.62 117 VAL A N 1
ATOM 894 C CA . VAL A 1 117 ? 5.658 -7.677 -3.729 1.00 89.62 117 VAL A CA 1
ATOM 895 C C . VAL A 1 117 ? 5.622 -6.805 -4.972 1.00 89.62 117 VAL A C 1
ATOM 897 O O . VAL A 1 117 ? 5.411 -7.316 -6.066 1.00 89.62 117 VAL A O 1
ATOM 900 N N . ILE A 1 118 ? 5.804 -5.497 -4.832 1.00 89.50 118 ILE A N 1
ATOM 901 C CA . ILE A 1 118 ? 5.700 -4.555 -5.948 1.00 89.50 118 ILE A CA 1
ATOM 902 C C . ILE A 1 118 ? 7.056 -3.902 -6.178 1.00 89.50 118 ILE A C 1
ATOM 904 O O . ILE A 1 118 ? 7.561 -3.174 -5.321 1.00 89.50 118 ILE A O 1
ATOM 908 N N . ASP A 1 119 ? 7.614 -4.144 -7.362 1.00 89.56 119 ASP A N 1
ATOM 909 C CA . ASP A 1 119 ? 8.861 -3.530 -7.816 1.00 89.56 119 ASP A CA 1
ATOM 910 C C . ASP A 1 119 ? 8.559 -2.300 -8.688 1.00 89.56 119 ASP A C 1
ATOM 912 O O . ASP A 1 119 ? 7.940 -2.393 -9.756 1.00 89.56 119 ASP A O 1
ATOM 916 N N . GLY A 1 120 ? 8.983 -1.130 -8.208 1.00 88.38 120 GLY A N 1
ATOM 917 C CA . GLY A 1 120 ? 8.844 0.152 -8.893 1.00 88.38 120 GLY A CA 1
ATOM 918 C C . GLY A 1 120 ? 9.795 0.337 -10.080 1.00 88.38 120 GLY A C 1
ATOM 919 O O . GLY A 1 120 ? 9.612 1.264 -10.872 1.00 88.38 120 GLY A O 1
ATOM 920 N N . GLY A 1 121 ? 10.800 -0.528 -10.239 1.00 90.69 121 GLY A N 1
ATOM 921 C CA . GLY A 1 121 ? 11.770 -0.459 -11.331 1.00 90.69 121 GLY A CA 1
ATOM 922 C C . GLY A 1 121 ? 12.603 0.827 -11.340 1.00 90.69 121 GLY A C 1
ATOM 923 O O . GLY A 1 121 ? 13.042 1.257 -12.403 1.00 90.69 121 GLY A O 1
ATOM 924 N N . HIS A 1 122 ? 12.793 1.453 -10.178 1.00 91.69 122 HIS A N 1
ATOM 925 C CA . HIS A 1 122 ? 13.479 2.733 -9.966 1.00 91.69 122 HIS A CA 1
ATOM 926 C C . HIS A 1 122 ? 12.840 3.919 -10.707 1.00 91.69 122 HIS A C 1
ATOM 928 O O . HIS A 1 122 ? 13.517 4.891 -11.041 1.00 91.69 122 HIS A O 1
ATOM 934 N N . SER A 1 123 ? 11.535 3.862 -10.991 1.00 91.88 123 SER A N 1
ATOM 935 C CA . SER A 1 123 ? 10.837 4.912 -11.738 1.00 91.88 123 SER A CA 1
ATOM 936 C C . SER A 1 123 ? 9.396 5.077 -11.267 1.00 91.88 123 SER A C 1
ATOM 938 O O . SER A 1 123 ? 8.610 4.136 -11.356 1.00 91.88 123 SER A O 1
ATOM 940 N N . GLY A 1 124 ? 8.997 6.284 -10.859 1.00 92.44 124 GLY A N 1
ATOM 941 C CA . GLY A 1 124 ? 7.627 6.540 -10.416 1.00 92.44 124 GLY A CA 1
ATOM 942 C C . GLY A 1 124 ? 7.299 5.894 -9.067 1.00 92.44 124 GLY A C 1
ATOM 943 O O . GLY A 1 124 ? 8.173 5.386 -8.361 1.00 92.44 124 GLY A O 1
ATOM 944 N N . SER A 1 125 ? 6.014 5.884 -8.716 1.00 94.56 125 SER A N 1
ATOM 945 C CA . SER A 1 125 ? 5.528 5.237 -7.494 1.00 94.56 125 SER A CA 1
ATOM 946 C C . SER A 1 125 ? 5.225 3.750 -7.682 1.00 94.56 125 SER A C 1
ATOM 948 O O . SER A 1 125 ? 4.765 3.350 -8.752 1.00 94.56 125 SER A O 1
ATOM 950 N N . CYS A 1 126 ? 5.433 2.929 -6.643 1.00 95.31 126 CYS A N 1
ATOM 951 C CA . CYS A 1 126 ? 5.084 1.500 -6.695 1.00 95.31 126 CYS A CA 1
ATOM 952 C C . CYS A 1 126 ? 3.563 1.315 -6.783 1.00 95.31 126 CYS A C 1
ATOM 954 O O . CYS A 1 126 ? 3.078 0.556 -7.620 1.00 95.31 126 CYS A O 1
ATOM 956 N N . ILE A 1 127 ? 2.815 2.048 -5.955 1.00 95.81 127 ILE A N 1
ATOM 957 C CA . ILE A 1 127 ? 1.358 2.167 -6.033 1.00 95.81 127 ILE A CA 1
ATOM 958 C C . ILE A 1 127 ? 1.012 3.642 -6.226 1.00 95.81 127 ILE A C 1
ATOM 960 O O . ILE A 1 127 ? 1.335 4.474 -5.378 1.00 95.81 127 ILE A O 1
ATOM 964 N N . LEU A 1 128 ? 0.335 3.958 -7.325 1.00 95.50 128 LEU A N 1
ATOM 965 C CA . LEU A 1 128 ? -0.218 5.275 -7.614 1.00 95.50 128 LEU A CA 1
ATOM 966 C C . LEU A 1 128 ? -1.742 5.173 -7.684 1.00 95.50 128 LEU A C 1
ATOM 968 O O . LEU A 1 128 ? -2.277 4.431 -8.505 1.00 95.50 128 LEU A O 1
ATOM 972 N N . ILE A 1 129 ? -2.434 5.914 -6.824 1.00 94.56 129 ILE A N 1
ATOM 973 C CA . ILE A 1 129 ? -3.894 6.009 -6.822 1.00 94.56 129 ILE A CA 1
ATOM 974 C C . ILE A 1 129 ? -4.263 7.459 -7.086 1.00 94.56 129 ILE A C 1
ATOM 976 O O . ILE A 1 129 ? -3.878 8.348 -6.326 1.00 94.56 129 ILE A O 1
ATOM 980 N N . GLU A 1 130 ? -5.014 7.681 -8.154 1.00 94.12 130 GLU A N 1
ATOM 981 C CA . GLU A 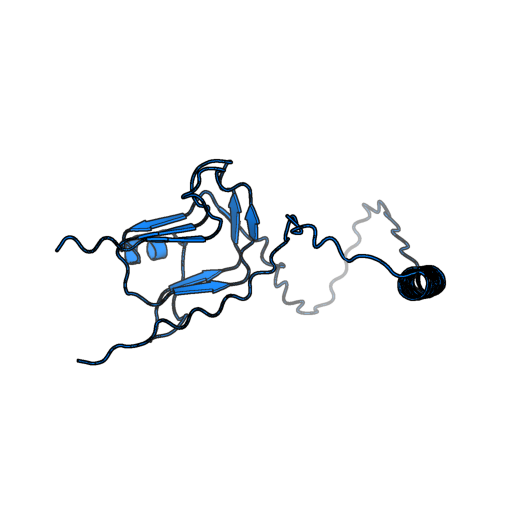1 130 ? -5.410 9.000 -8.623 1.00 94.12 130 GLU A CA 1
ATOM 982 C C . GLU A 1 130 ? -6.923 9.107 -8.761 1.00 94.12 130 GLU A C 1
ATOM 984 O O . GLU A 1 130 ? -7.624 8.114 -8.985 1.00 94.12 130 GLU A O 1
ATOM 989 N N . ASN A 1 131 ? -7.424 10.330 -8.567 1.00 92.12 131 ASN A N 1
ATOM 990 C CA . ASN A 1 131 ? -8.812 10.725 -8.830 1.00 92.12 131 ASN A CA 1
ATOM 991 C C . ASN A 1 131 ? -9.871 9.855 -8.132 1.00 92.12 131 ASN A C 1
ATOM 993 O O . ASN A 1 131 ? -11.032 9.805 -8.535 1.00 92.12 131 ASN A O 1
ATOM 997 N N . SER A 1 132 ? -9.480 9.192 -7.044 1.00 89.38 132 SER A N 1
ATOM 998 C CA . SER A 1 132 ? -10.333 8.297 -6.278 1.00 89.38 132 SER A CA 1
ATOM 999 C C . SER A 1 132 ? -10.701 8.915 -4.938 1.00 89.38 132 SER A C 1
ATOM 1001 O O . SER A 1 132 ? -9.842 9.369 -4.185 1.00 89.38 132 SER A O 1
ATOM 1003 N N . THR A 1 133 ? -11.986 8.854 -4.604 1.00 88.88 133 THR A N 1
ATOM 1004 C CA . THR A 1 133 ? -12.505 9.136 -3.256 1.00 88.88 133 THR A CA 1
ATOM 1005 C C . THR A 1 133 ? -12.982 7.866 -2.549 1.00 88.88 133 THR A C 1
ATOM 1007 O O . THR A 1 133 ? -13.641 7.937 -1.513 1.00 88.88 133 THR A O 1
ATOM 1010 N N . VAL A 1 134 ? -12.721 6.699 -3.144 1.00 89.12 134 VAL A N 1
ATOM 1011 C CA . VAL A 1 134 ? -13.125 5.395 -2.618 1.00 89.12 134 VAL A CA 1
ATOM 1012 C C . VAL A 1 134 ? -12.151 4.968 -1.523 1.00 89.12 134 VAL A C 1
ATOM 1014 O O . VAL A 1 134 ? -10.947 5.194 -1.631 1.00 89.12 134 VAL A O 1
ATOM 1017 N N . PHE A 1 135 ? -12.670 4.341 -0.468 1.00 87.88 135 PHE A N 1
ATOM 1018 C CA . PHE A 1 135 ? -11.831 3.803 0.596 1.00 87.88 135 PHE A CA 1
ATOM 1019 C C . PHE A 1 135 ? -10.989 2.635 0.062 1.00 87.88 135 PHE A C 1
ATOM 1021 O O . PHE A 1 135 ? -11.478 1.783 -0.675 1.00 87.88 135 PHE A O 1
ATOM 1028 N N . VAL A 1 136 ? -9.717 2.588 0.441 1.00 91.38 136 VAL A N 1
ATOM 1029 C CA . VAL A 1 136 ? -8.800 1.515 0.058 1.00 91.38 136 VAL A CA 1
ATOM 1030 C C . VAL A 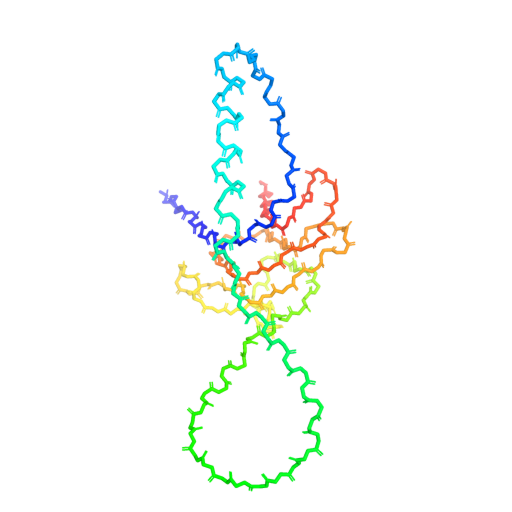1 136 ? -7.983 1.086 1.263 1.00 91.38 136 VAL A C 1
ATOM 1032 O O . VAL A 1 136 ? -7.587 1.904 2.094 1.00 91.38 136 VAL A O 1
ATOM 1035 N N . LYS A 1 137 ? -7.722 -0.211 1.336 1.00 93.38 137 LYS A N 1
ATOM 1036 C CA . LYS A 1 137 ? -6.866 -0.842 2.329 1.00 93.38 137 LYS A CA 1
ATOM 1037 C C . LYS A 1 137 ? -5.668 -1.463 1.615 1.00 93.38 137 LYS A C 1
ATOM 1039 O O . LYS A 1 137 ? -5.846 -2.170 0.627 1.00 93.38 137 LYS A O 1
ATOM 1044 N N . ILE A 1 138 ? -4.464 -1.170 2.097 1.00 93.44 138 ILE A N 1
ATOM 1045 C CA . ILE A 1 138 ? -3.215 -1.731 1.572 1.00 93.44 138 ILE A CA 1
ATOM 1046 C C . ILE A 1 138 ? -2.532 -2.452 2.731 1.00 93.44 138 ILE A C 1
ATOM 1048 O O . ILE A 1 138 ? -2.093 -1.805 3.683 1.00 93.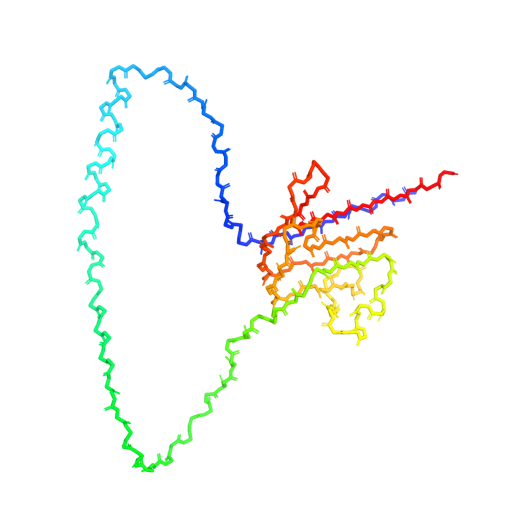44 138 ILE A O 1
ATOM 1052 N N . GLU A 1 139 ? -2.477 -3.779 2.674 1.00 91.06 139 GLU A N 1
ATOM 1053 C CA . GLU A 1 139 ? -2.013 -4.632 3.776 1.00 91.06 139 GLU A CA 1
ATOM 1054 C C . GLU A 1 139 ? -0.992 -5.659 3.271 1.00 91.06 139 GLU A C 1
ATOM 1056 O O . GLU A 1 139 ? -1.042 -6.079 2.123 1.00 91.06 139 GLU A O 1
ATOM 1061 N N . ASN A 1 140 ? -0.020 -6.046 4.100 1.00 89.12 140 ASN A N 1
ATOM 1062 C CA . ASN A 1 140 ? 0.962 -7.098 3.780 1.00 89.12 140 ASN A CA 1
ATOM 1063 C C . ASN A 1 140 ? 1.682 -6.949 2.420 1.00 89.12 140 ASN A C 1
ATOM 1065 O O . ASN A 1 140 ? 2.053 -7.939 1.788 1.00 89.12 140 ASN A O 1
ATOM 1069 N N . CYS A 1 141 ? 1.879 -5.716 1.951 1.00 90.50 141 CYS A N 1
ATOM 1070 C CA . CYS A 1 141 ? 2.591 -5.448 0.706 1.00 90.50 141 CYS A CA 1
ATOM 1071 C C . CYS A 1 141 ? 4.053 -5.085 0.985 1.00 90.50 141 CYS A C 1
ATOM 1073 O O . CYS A 1 141 ? 4.348 -4.312 1.895 1.00 90.50 141 CYS A O 1
ATOM 1075 N N . THR A 1 142 ? 4.972 -5.596 0.169 1.00 91.25 142 THR A N 1
ATOM 1076 C CA . THR A 1 142 ? 6.381 -5.179 0.152 1.00 91.25 142 THR A CA 1
ATOM 1077 C C . THR A 1 142 ? 6.623 -4.320 -1.080 1.00 91.25 142 THR A C 1
ATOM 1079 O O . THR A 1 142 ? 6.447 -4.785 -2.201 1.00 91.25 142 THR A O 1
ATOM 1082 N N . LEU A 1 143 ? 7.012 -3.061 -0.883 1.00 93.88 143 LEU A N 1
ATOM 1083 C CA . LEU A 1 143 ? 7.224 -2.097 -1.965 1.00 93.88 143 LEU A CA 1
ATOM 1084 C C . LEU A 1 143 ? 8.717 -1.797 -2.074 1.00 93.88 143 LEU A C 1
ATOM 1086 O O . LEU A 1 143 ? 9.320 -1.354 -1.099 1.00 93.88 143 LEU A O 1
ATOM 1090 N N . VAL A 1 144 ? 9.310 -2.036 -3.241 1.00 91.44 144 VAL A N 1
ATOM 1091 C CA . VAL A 1 144 ? 10.750 -1.847 -3.469 1.00 91.44 144 VAL A CA 1
ATOM 1092 C C . VAL A 1 144 ? 11.011 -1.026 -4.724 1.00 91.44 144 VAL A C 1
ATOM 1094 O O . VAL A 1 144 ? 10.180 -0.979 -5.629 1.00 91.44 144 VAL A O 1
ATOM 1097 N N . ASN A 1 145 ? 12.184 -0.391 -4.771 1.00 91.81 145 ASN A N 1
ATOM 1098 C CA . ASN A 1 145 ? 12.709 0.314 -5.942 1.00 91.81 145 ASN A CA 1
ATOM 1099 C C . ASN A 1 145 ? 11.726 1.334 -6.549 1.00 91.81 145 ASN A C 1
ATOM 1101 O O . ASN A 1 145 ? 11.518 1.348 -7.761 1.00 91.81 145 ASN A O 1
ATOM 1105 N N . SER A 1 146 ? 11.101 2.196 -5.742 1.00 94.38 146 SER A N 1
ATOM 1106 C CA . SER A 1 146 ? 10.418 3.372 -6.300 1.00 94.38 146 SER A CA 1
ATOM 1107 C C . SER A 1 146 ? 11.426 4.303 -6.987 1.00 94.38 146 SER A C 1
ATOM 1109 O O . SER A 1 146 ? 12.637 4.199 -6.776 1.00 94.38 146 SER A O 1
ATOM 1111 N N . GLY A 1 147 ? 10.940 5.226 -7.812 1.00 92.88 147 GLY A N 1
ATOM 1112 C CA . GLY A 1 147 ? 11.778 6.278 -8.377 1.00 92.88 147 GLY A CA 1
ATOM 1113 C C . GLY A 1 147 ? 12.332 7.236 -7.321 1.00 92.88 147 GLY A C 1
ATOM 1114 O O . GLY A 1 147 ? 11.909 7.238 -6.164 1.00 92.88 147 GLY A O 1
ATOM 1115 N N . SER A 1 148 ? 13.316 8.033 -7.737 1.00 92.88 148 SER A N 1
ATOM 1116 C CA . SER A 1 148 ? 14.036 8.993 -6.892 1.00 92.88 148 SER A CA 1
ATOM 1117 C C . SER A 1 148 ? 13.610 10.447 -7.120 1.00 92.88 148 SER A C 1
ATOM 1119 O O . SER A 1 148 ? 14.267 11.360 -6.619 1.00 92.88 148 SER A O 1
ATOM 1121 N N . SER A 1 149 ? 12.570 10.695 -7.925 1.00 93.50 149 SER A N 1
ATOM 1122 C CA . SER A 1 149 ? 12.043 12.049 -8.109 1.00 93.50 149 SER A CA 1
ATOM 1123 C C . SER A 1 149 ? 11.416 12.558 -6.812 1.00 93.50 149 SER A C 1
ATOM 1125 O O . SER A 1 149 ? 10.914 11.780 -6.004 1.00 93.50 149 SER A O 1
ATOM 1127 N N . SER A 1 150 ? 11.352 13.880 -6.641 1.00 90.62 150 SER A N 1
ATOM 1128 C CA . SER A 1 150 ? 10.696 14.515 -5.488 1.00 90.62 150 SER A CA 1
ATOM 1129 C C . SER A 1 150 ? 9.201 14.193 -5.371 1.00 90.62 150 SER A C 1
ATOM 1131 O O . SER A 1 150 ? 8.597 14.446 -4.332 1.00 90.62 150 SER A O 1
ATOM 1133 N N . MET A 1 151 ? 8.599 13.655 -6.436 1.00 89.56 151 MET A N 1
ATOM 1134 C CA . MET A 1 151 ? 7.189 13.271 -6.496 1.00 89.56 151 MET A CA 1
ATOM 1135 C C . MET A 1 151 ? 6.958 11.755 -6.468 1.00 89.56 151 MET A C 1
ATOM 1137 O O . MET A 1 151 ? 5.798 11.342 -6.572 1.00 89.56 151 MET A O 1
ATOM 1141 N N . ASP A 1 152 ? 8.018 10.949 -6.382 1.00 92.75 152 ASP A N 1
ATOM 1142 C CA . ASP A 1 152 ? 7.947 9.488 -6.355 1.00 92.75 152 ASP A CA 1
ATOM 1143 C C . ASP A 1 152 ? 7.866 8.983 -4.909 1.00 92.75 152 ASP A C 1
ATOM 1145 O O . ASP A 1 152 ? 8.388 9.596 -3.980 1.00 92.75 152 ASP A O 1
ATOM 1149 N N . ALA A 1 153 ? 7.181 7.859 -4.709 1.00 94.00 153 ALA A N 1
ATOM 1150 C CA . ALA A 1 153 ? 6.979 7.264 -3.387 1.00 94.00 153 ALA A CA 1
ATOM 1151 C C . ALA A 1 153 ? 6.596 5.788 -3.510 1.00 94.00 153 ALA A C 1
ATOM 1153 O O . ALA A 1 153 ? 6.049 5.382 -4.531 1.00 94.00 153 ALA A O 1
ATOM 1154 N N . GLY A 1 154 ? 6.777 4.990 -2.455 1.00 93.81 154 GLY A N 1
ATOM 1155 C CA . GLY A 1 154 ? 6.231 3.626 -2.425 1.00 93.81 154 GLY A CA 1
ATOM 1156 C C . GLY A 1 154 ? 4.714 3.617 -2.662 1.00 93.81 154 GLY A C 1
ATOM 1157 O O . GLY A 1 154 ? 4.223 2.916 -3.543 1.00 93.81 154 GLY A O 1
ATOM 1158 N N . ILE A 1 155 ? 3.977 4.469 -1.946 1.00 95.56 155 ILE A N 1
ATOM 1159 C CA . ILE A 1 155 ? 2.536 4.678 -2.134 1.00 95.56 155 ILE A CA 1
ATOM 1160 C C . ILE A 1 155 ? 2.301 6.167 -2.356 1.00 95.56 155 ILE A C 1
ATOM 1162 O O . ILE A 1 155 ? 2.722 6.986 -1.540 1.00 95.56 155 ILE A O 1
ATOM 1166 N N . LYS A 1 156 ? 1.609 6.517 -3.439 1.00 94.19 156 LYS A N 1
ATOM 1167 C CA . LYS A 1 156 ? 1.214 7.888 -3.752 1.00 94.19 156 LYS A CA 1
ATOM 1168 C C . LYS A 1 156 ? -0.286 7.970 -3.972 1.00 94.19 156 LYS A C 1
ATOM 1170 O O . LYS A 1 156 ? -0.844 7.247 -4.795 1.00 94.19 156 LYS A O 1
ATOM 1175 N N . LEU A 1 157 ? -0.908 8.892 -3.246 1.00 92.50 157 LEU A N 1
ATOM 1176 C CA . LEU A 1 157 ? -2.297 9.285 -3.431 1.00 92.50 157 LEU A CA 1
ATOM 1177 C C . LEU A 1 157 ? -2.293 10.678 -4.061 1.00 92.50 157 LEU A C 1
ATOM 1179 O O . LEU A 1 157 ? -1.770 11.621 -3.468 1.00 92.50 157 LEU A O 1
ATOM 1183 N N . SER A 1 158 ? -2.828 10.791 -5.269 1.00 90.25 158 SER A N 1
ATOM 1184 C CA . SER A 1 158 ? -2.946 12.048 -6.002 1.00 90.25 158 SER A CA 1
ATOM 1185 C C . SER A 1 158 ? -4.419 12.355 -6.218 1.00 90.25 158 SER A C 1
ATOM 1187 O O . SER A 1 158 ? -5.216 11.475 -6.531 1.00 90.25 158 SER A O 1
ATOM 1189 N N . TYR A 1 159 ? -4.813 13.605 -6.042 1.00 82.25 159 TYR A N 1
ATOM 1190 C CA . TYR A 1 159 ? -6.184 14.012 -6.303 1.00 82.25 159 TYR A CA 1
ATOM 1191 C C . TYR A 1 159 ? -6.159 15.319 -7.081 1.00 82.25 159 TYR A C 1
ATOM 1193 O O . TYR A 1 159 ? -5.822 16.363 -6.523 1.00 82.25 159 TYR A O 1
ATOM 1201 N N . ALA A 1 160 ? -6.490 15.254 -8.370 1.00 61.69 160 ALA A N 1
ATOM 1202 C CA . ALA A 1 160 ? -6.687 16.437 -9.188 1.00 61.69 160 ALA A CA 1
ATOM 1203 C C . ALA A 1 160 ? -8.179 16.789 -9.155 1.00 61.69 160 ALA A C 1
ATOM 1205 O O . ALA A 1 160 ? -9.018 16.104 -9.733 1.00 61.69 160 ALA A O 1
ATOM 1206 N N . LYS A 1 161 ? -8.524 17.848 -8.420 1.00 55.16 161 LYS A N 1
ATOM 1207 C CA . LYS A 1 161 ? -9.796 18.544 -8.613 1.00 55.16 161 LYS A CA 1
ATOM 1208 C C . LYS A 1 161 ? -9.526 19.634 -9.635 1.00 55.16 161 LYS A C 1
ATOM 1210 O O . LYS A 1 161 ? -8.991 20.678 -9.269 1.00 55.16 161 LYS A O 1
ATOM 1215 N N . ASP A 1 162 ? -9.877 19.386 -10.888 1.00 54.25 162 ASP A N 1
ATOM 1216 C CA . ASP A 1 162 ? -10.078 20.494 -11.813 1.00 54.25 162 ASP A CA 1
ATOM 1217 C C . ASP A 1 162 ? -11.311 21.263 -11.311 1.00 54.25 162 ASP A C 1
ATOM 1219 O O . ASP A 1 162 ? -12.368 20.670 -11.067 1.00 54.25 162 ASP A O 1
ATOM 1223 N N . GLY A 1 163 ? -11.102 22.543 -10.993 1.00 41.25 163 GLY A N 1
ATOM 1224 C CA . GLY A 1 163 ? -12.112 23.452 -10.442 1.00 41.25 163 GLY A CA 1
ATOM 1225 C C . GLY A 1 163 ? -13.129 23.916 -11.470 1.00 41.25 163 GLY A C 1
ATOM 1226 O O . GLY A 1 163 ? -12.764 24.012 -12.662 1.00 41.25 163 GLY A O 1
#

Radius of gyration: 24.14 Å; chains: 1; bounding box: 54×68×46 Å

Secondary structure (DSSP, 8-state):
----------B-----------------HHHHHHHHHHHHHHHHHGGGG-------------------------------EEEE-EEEES-HHHHHHTTS-EE-SSSSS-EEEESEEEE-TTSS-SEEEES--S-EEEES-EEE----STT--SEEEE-----

Foldseek 3Di:
DDDDDQDADDPDPDPPPDPPPDDPDPDDPVNVVVVVVVVVVVVVCVVVPPPPPPPPPPPDPPDDDDDDDDPPPPPPPLQAAEDEAAEAAVPQVVCVVVVQWDWQPDVGIDTERASHEFEQVQEAESYEHEQDPDHYYYYHYHFDNWHDDPQGDPHDYYYDDPD